Protein AF-A0A2N5YT24-F1 (afdb_monomer_lite)

Foldseek 3Di:
DDPCVVDPDFDKDKAFWDDWDDDPWKTKTKGDDPDPPPPFDPFAKFFKWKDDDPDIDTWIWGDDPHIIITIGTPVDDDDRVGMMMITTQDGDTHDDVVDPCVPVCRVVVVVCSVVRPD

Structure (mmCIF, N/CA/C/O backbone):
data_AF-A0A2N5YT24-F1
#
_entry.id   AF-A0A2N5YT24-F1
#
loop_
_atom_site.group_PDB
_atom_site.id
_atom_site.type_symbol
_atom_site.label_atom_id
_atom_site.label_alt_id
_atom_site.label_comp_id
_atom_site.label_asym_id
_atom_site.label_entity_id
_atom_site.label_seq_id
_atom_site.pdbx_PDB_ins_code
_atom_site.Cartn_x
_atom_site.Cartn_y
_atom_site.Cartn_z
_atom_site.occupancy
_atom_site.B_iso_or_equiv
_atom_site.auth_seq_id
_atom_site.auth_comp_id
_atom_site.auth_asym_id
_atom_site.auth_atom_id
_atom_site.pdbx_PDB_model_num
ATOM 1 N N . MET A 1 1 ? 3.291 -18.021 -8.798 1.00 44.97 1 MET A N 1
ATOM 2 C CA . MET A 1 1 ? 2.019 -18.780 -8.796 1.00 44.97 1 MET A CA 1
ATOM 3 C C . MET A 1 1 ? 0.906 -17.790 -8.449 1.00 44.97 1 MET A C 1
ATOM 5 O O . MET A 1 1 ? 1.087 -17.024 -7.513 1.00 44.97 1 MET A O 1
ATOM 9 N N . ARG A 1 2 ? -0.123 -17.652 -9.299 1.00 50.47 2 ARG A N 1
ATOM 10 C CA . ARG A 1 2 ? -1.020 -16.476 -9.374 1.00 50.47 2 ARG A CA 1
ATOM 11 C C . ARG A 1 2 ? -2.167 -16.553 -8.348 1.00 50.47 2 ARG A C 1
ATOM 13 O O . ARG A 1 2 ? -3.169 -17.189 -8.645 1.00 50.47 2 ARG A O 1
ATOM 20 N N . ALA A 1 3 ? -2.067 -15.880 -7.199 1.00 47.34 3 ALA A N 1
ATOM 21 C CA . ALA A 1 3 ? -3.194 -15.748 -6.257 1.00 47.34 3 ALA A CA 1
ATOM 22 C C . ALA A 1 3 ? -4.451 -15.144 -6.929 1.00 47.34 3 ALA A C 1
ATOM 24 O O . ALA A 1 3 ? -5.560 -15.629 -6.730 1.00 47.34 3 ALA A O 1
ATOM 25 N N . ASN A 1 4 ? -4.258 -14.193 -7.852 1.00 47.66 4 ASN A N 1
ATOM 26 C CA . ASN A 1 4 ? -5.335 -13.568 -8.634 1.00 47.66 4 ASN A CA 1
ATOM 27 C C . ASN A 1 4 ? -6.025 -14.508 -9.646 1.00 47.66 4 ASN A C 1
ATOM 29 O O . ASN A 1 4 ? -7.035 -14.127 -10.215 1.00 47.66 4 ASN A O 1
ATOM 33 N N . ALA A 1 5 ? -5.485 -15.704 -9.921 1.00 44.75 5 ALA A N 1
ATOM 34 C CA . ALA A 1 5 ? -6.142 -16.670 -10.813 1.00 44.75 5 ALA A CA 1
ATOM 35 C C . ALA A 1 5 ? -7.165 -17.556 -10.082 1.00 44.75 5 ALA A C 1
ATOM 37 O O . ALA A 1 5 ? -7.996 -18.182 -10.732 1.00 44.75 5 ALA A O 1
ATOM 38 N N . TYR A 1 6 ? -7.085 -17.622 -8.750 1.00 48.38 6 TYR A N 1
ATOM 39 C CA . TYR A 1 6 ? -7.960 -18.444 -7.907 1.00 48.38 6 TYR A CA 1
ATOM 40 C C . TYR A 1 6 ? -8.988 -17.615 -7.133 1.00 48.38 6 TYR A C 1
ATOM 42 O O . TYR A 1 6 ? -10.006 -18.140 -6.692 1.00 48.38 6 TYR A O 1
ATOM 50 N N . LEU A 1 7 ? -8.740 -16.316 -6.988 1.00 51.50 7 LEU A N 1
ATOM 51 C CA . LEU A 1 7 ? -9.701 -15.366 -6.459 1.00 51.50 7 LEU A CA 1
ATOM 52 C C . LEU A 1 7 ? -10.474 -14.784 -7.652 1.00 51.50 7 LEU A C 1
ATOM 54 O O . LEU A 1 7 ? -9.878 -14.162 -8.523 1.00 51.50 7 LEU A O 1
ATOM 58 N N . ASN A 1 8 ? -11.807 -14.904 -7.678 1.00 53.31 8 ASN A N 1
ATOM 59 C CA . ASN A 1 8 ? -12.673 -14.189 -8.646 1.00 53.31 8 ASN A CA 1
ATOM 60 C C . ASN A 1 8 ? -12.651 -12.651 -8.465 1.00 53.31 8 ASN A C 1
ATOM 62 O O . ASN A 1 8 ? -13.508 -11.932 -8.971 1.00 53.31 8 ASN A O 1
ATOM 66 N N . HIS A 1 9 ? -11.702 -12.154 -7.681 1.00 62.03 9 HIS A N 1
ATOM 67 C CA . HIS A 1 9 ? -11.543 -10.783 -7.248 1.00 62.03 9 HIS A CA 1
ATOM 68 C C . HIS A 1 9 ? -10.060 -10.536 -6.978 1.00 62.03 9 HIS A C 1
ATOM 70 O O . HIS A 1 9 ? -9.282 -11.452 -6.709 1.00 62.03 9 HIS A O 1
ATOM 76 N N . GLN A 1 10 ? -9.657 -9.283 -7.089 1.00 75.75 10 GLN A N 1
ATOM 77 C CA . GLN A 1 10 ? -8.291 -8.880 -6.824 1.00 75.75 10 GLN A CA 1
ATOM 78 C C . GLN A 1 10 ? -7.969 -9.043 -5.334 1.00 75.75 10 GLN A C 1
ATOM 80 O O . GLN A 1 10 ? -8.775 -8.641 -4.496 1.00 75.75 10 GLN A O 1
ATOM 85 N N . TYR A 1 11 ? -6.807 -9.616 -5.000 1.00 85.06 11 TYR A N 1
ATOM 86 C CA . TYR A 1 11 ? -6.385 -9.737 -3.603 1.00 85.06 11 TYR A CA 1
ATOM 87 C C . TYR A 1 11 ? -6.333 -8.349 -2.947 1.00 85.06 11 TYR A C 1
ATOM 89 O O . TYR A 1 11 ? -5.745 -7.417 -3.505 1.00 85.06 11 TYR A O 1
ATOM 97 N N . PHE A 1 12 ? -6.945 -8.214 -1.773 1.00 89.06 12 PHE A N 1
ATOM 98 C CA . PHE A 1 12 ? -6.983 -6.966 -1.025 1.00 89.06 12 PHE A CA 1
ATOM 99 C C . PHE A 1 12 ? -6.758 -7.205 0.466 1.00 89.06 12 PHE A C 1
ATOM 101 O O . PHE A 1 12 ? -7.024 -8.289 0.983 1.00 89.06 12 PHE A O 1
ATOM 108 N N . ILE A 1 13 ? -6.288 -6.168 1.154 1.00 88.94 13 ILE A N 1
ATOM 109 C CA . ILE A 1 13 ? -6.171 -6.126 2.612 1.00 88.94 13 ILE A CA 1
ATOM 110 C C . ILE A 1 13 ? -6.978 -4.938 3.109 1.00 88.94 13 ILE A C 1
ATOM 112 O O . ILE A 1 13 ? -6.911 -3.857 2.534 1.00 88.94 13 ILE A O 1
ATOM 116 N N . MET A 1 14 ? -7.734 -5.147 4.180 1.00 89.38 14 MET A N 1
ATOM 117 C CA . MET A 1 14 ? -8.416 -4.085 4.907 1.00 89.38 14 MET A CA 1
ATOM 118 C C . MET A 1 14 ? -7.839 -3.991 6.317 1.00 89.38 14 MET A C 1
ATOM 120 O O . MET A 1 14 ? -7.640 -5.025 6.971 1.00 89.38 14 MET A O 1
ATOM 124 N N . GLY A 1 15 ? -7.588 -2.763 6.757 1.00 88.94 15 GLY A N 1
ATOM 125 C CA . GLY A 1 15 ? -7.047 -2.458 8.075 1.00 88.94 15 GLY A CA 1
ATOM 126 C C . GLY A 1 15 ? -6.966 -0.956 8.317 1.00 88.94 15 GLY A C 1
ATOM 127 O O . GLY A 1 15 ? -7.144 -0.154 7.392 1.00 88.94 15 GLY A O 1
ATOM 128 N N . LYS A 1 16 ? -6.710 -0.586 9.570 1.00 89.38 16 LYS A N 1
ATOM 129 C CA . LYS A 1 16 ? -6.396 0.795 9.939 1.00 89.38 16 LYS A CA 1
ATOM 130 C C . LYS A 1 16 ? -5.003 1.163 9.471 1.00 89.38 16 LYS A C 1
ATOM 132 O O . LYS A 1 16 ? -4.138 0.298 9.334 1.00 89.38 16 LYS A O 1
ATOM 137 N N . LEU A 1 17 ? -4.799 2.449 9.229 1.00 89.94 17 LEU A N 1
ATOM 138 C CA . LEU A 1 17 ? -3.477 2.981 8.954 1.00 89.94 17 LEU A CA 1
ATOM 139 C C . LEU A 1 17 ? -2.908 3.598 10.223 1.00 89.94 17 LEU A C 1
ATOM 141 O O . LEU A 1 17 ? -3.566 4.406 10.871 1.00 89.94 17 LEU A O 1
ATOM 145 N N . ASP A 1 18 ? -1.678 3.237 10.537 1.00 86.44 18 ASP A N 1
ATOM 146 C CA . ASP A 1 18 ? -0.899 3.758 11.650 1.00 86.44 18 ASP A CA 1
ATOM 147 C C . ASP A 1 18 ? 0.470 4.244 11.142 1.00 86.44 18 ASP A C 1
ATOM 149 O O . ASP A 1 18 ? 0.799 4.062 9.968 1.00 86.44 18 ASP A O 1
ATOM 153 N N . ASN A 1 19 ? 1.263 4.870 12.014 1.00 70.81 19 ASN A N 1
ATOM 154 C CA . ASN A 1 19 ? 2.639 5.319 11.784 1.00 70.81 19 ASN A CA 1
ATOM 155 C C . ASN A 1 19 ? 2.847 6.112 10.484 1.00 70.81 19 ASN A C 1
ATOM 157 O O . ASN A 1 19 ? 3.076 5.569 9.405 1.00 70.81 19 ASN A O 1
ATOM 161 N N . ILE A 1 20 ? 2.851 7.438 10.618 1.00 81.94 20 ILE A N 1
ATOM 162 C CA . ILE A 1 20 ? 2.989 8.364 9.494 1.00 81.94 20 ILE A CA 1
ATOM 163 C C . ILE A 1 20 ? 4.437 8.849 9.394 1.00 81.94 20 ILE A C 1
ATOM 165 O O . ILE A 1 20 ? 4.897 9.613 10.245 1.00 81.94 20 ILE A O 1
ATOM 169 N N . ILE A 1 21 ? 5.139 8.482 8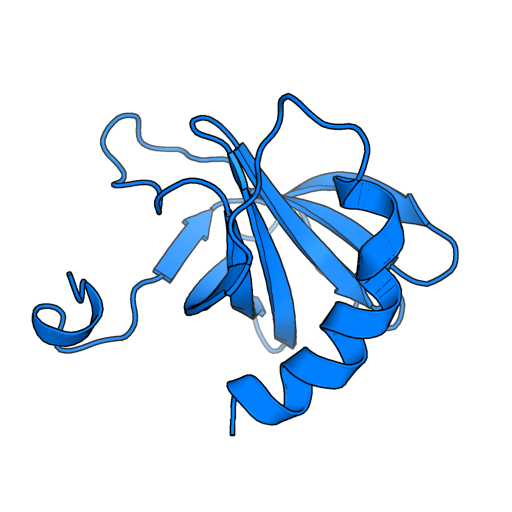.321 1.00 84.62 21 ILE A N 1
ATOM 170 C CA . ILE A 1 21 ? 6.412 9.120 7.954 1.00 84.62 21 ILE A CA 1
ATOM 171 C C . ILE A 1 21 ? 6.152 10.039 6.768 1.00 84.62 21 ILE A C 1
ATOM 173 O O . ILE A 1 21 ? 5.879 9.577 5.662 1.00 84.62 21 ILE A O 1
ATOM 177 N N . LYS A 1 22 ? 6.260 11.351 6.988 1.00 82.50 22 LYS A N 1
ATOM 178 C CA . LYS A 1 22 ? 6.196 12.336 5.904 1.00 82.50 22 LYS A CA 1
ATOM 179 C C . LYS A 1 22 ? 7.587 12.597 5.346 1.00 82.50 22 LYS A C 1
ATOM 181 O O . LYS A 1 22 ? 8.520 12.912 6.081 1.00 82.50 22 LYS A O 1
ATOM 186 N N . THR A 1 23 ? 7.700 12.474 4.036 1.00 81.62 23 THR A N 1
ATOM 187 C CA . THR A 1 23 ? 8.843 12.907 3.231 1.00 81.62 23 THR A CA 1
ATOM 188 C C . THR A 1 23 ? 8.419 14.097 2.371 1.00 81.62 23 THR A C 1
ATOM 190 O O . THR A 1 23 ? 7.242 14.458 2.355 1.00 81.62 23 THR A O 1
ATOM 193 N N . ASP A 1 24 ? 9.350 14.690 1.623 1.00 79.06 24 ASP A N 1
ATOM 194 C CA . ASP A 1 24 ? 9.068 15.878 0.805 1.00 79.06 24 ASP A CA 1
ATOM 195 C C . ASP A 1 24 ? 7.917 15.667 -0.198 1.00 79.06 24 ASP A C 1
ATOM 197 O O . ASP A 1 24 ? 7.125 16.578 -0.430 1.00 79.06 24 ASP A O 1
ATOM 201 N N . ASN A 1 25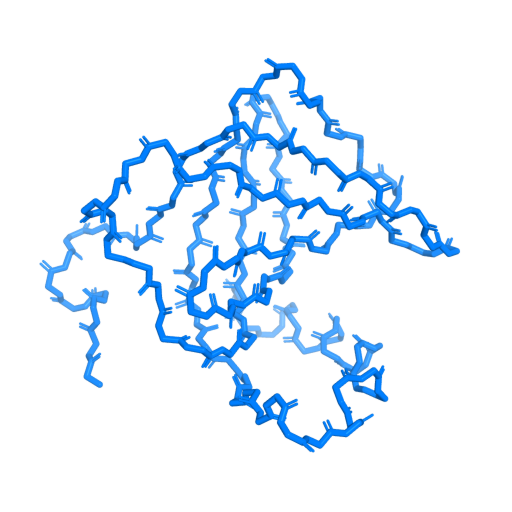 ? 7.773 14.453 -0.746 1.00 82.62 25 ASN A N 1
ATOM 202 C CA . ASN A 1 25 ? 6.799 14.157 -1.808 1.00 82.62 25 ASN A CA 1
ATOM 203 C C . ASN A 1 25 ? 5.756 13.096 -1.430 1.00 82.62 25 ASN A C 1
ATOM 205 O O . ASN A 1 25 ? 4.796 12.887 -2.173 1.00 82.62 25 ASN A O 1
ATOM 209 N N . GLU A 1 26 ? 5.959 12.384 -0.322 1.00 86.44 26 GLU A N 1
ATOM 210 C CA . GLU A 1 26 ? 5.151 11.219 0.032 1.00 86.44 26 GLU A CA 1
ATOM 211 C C . GLU A 1 26 ? 4.894 11.118 1.521 1.00 86.44 26 GLU A C 1
ATOM 213 O O . GLU A 1 26 ? 5.775 11.387 2.344 1.00 86.44 26 GLU A O 1
ATOM 218 N N . THR A 1 27 ? 3.710 10.621 1.839 1.00 89.25 27 THR A N 1
ATOM 219 C CA . THR A 1 27 ? 3.356 10.152 3.162 1.00 89.25 27 THR A CA 1
ATOM 220 C C . THR A 1 27 ? 3.347 8.629 3.141 1.00 89.25 27 THR A C 1
ATOM 222 O O . THR A 1 27 ? 2.680 7.998 2.317 1.00 89.25 27 THR A O 1
ATOM 225 N N . VAL A 1 28 ? 4.130 8.040 4.040 1.00 91.00 28 VAL A N 1
ATOM 226 C CA . VAL A 1 28 ? 4.198 6.596 4.249 1.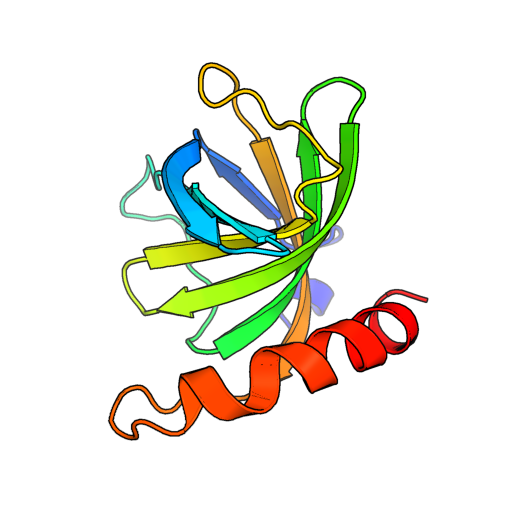00 91.00 28 VAL A CA 1
ATOM 227 C C . VAL A 1 28 ? 3.293 6.237 5.413 1.00 91.00 28 VAL A C 1
ATOM 229 O O . VAL A 1 28 ? 3.412 6.837 6.482 1.00 91.00 28 VAL A O 1
ATOM 232 N N . TYR A 1 29 ? 2.427 5.256 5.194 1.00 92.12 29 TYR A N 1
ATOM 233 C CA . TYR A 1 29 ? 1.524 4.700 6.193 1.00 92.12 29 TYR A CA 1
ATOM 234 C C . TYR A 1 29 ? 1.819 3.218 6.392 1.00 92.12 29 TYR A C 1
ATOM 236 O O . TYR A 1 29 ? 2.078 2.502 5.425 1.00 92.12 29 TYR A O 1
ATOM 244 N N . GLN A 1 30 ? 1.723 2.731 7.620 1.00 91.62 30 GLN A N 1
ATOM 245 C CA . GLN A 1 30 ? 1.729 1.305 7.923 1.00 91.62 30 GLN A CA 1
ATOM 246 C C . GLN A 1 30 ? 0.288 0.815 8.072 1.00 91.62 30 GLN A C 1
ATOM 248 O O . GLN A 1 30 ? -0.508 1.460 8.741 1.00 91.62 30 GLN A O 1
ATOM 253 N N . ILE A 1 31 ? -0.073 -0.320 7.473 1.00 89.62 31 ILE A N 1
ATOM 254 C CA . ILE A 1 31 ? -1.392 -0.929 7.715 1.00 89.62 31 ILE A CA 1
ATOM 255 C C . ILE A 1 31 ? -1.323 -1.897 8.900 1.00 89.62 31 ILE A C 1
ATOM 257 O O . ILE A 1 31 ? -0.463 -2.779 8.955 1.00 89.62 31 ILE A O 1
ATOM 261 N N . GLU A 1 32 ? -2.241 -1.735 9.846 1.00 86.94 32 GLU A N 1
ATOM 262 C CA . GLU A 1 32 ? -2.396 -2.625 10.989 1.00 86.94 32 GLU A CA 1
ATOM 263 C C . GLU A 1 32 ? -3.081 -3.925 10.542 1.00 86.94 32 GLU A C 1
ATOM 265 O O . GLU A 1 32 ? -4.195 -3.936 10.007 1.00 86.94 32 GLU A O 1
ATOM 270 N N . LEU A 1 33 ? -2.395 -5.051 10.741 1.00 80.56 33 LEU A N 1
ATOM 271 C CA . LEU A 1 33 ? -2.900 -6.374 10.393 1.00 80.56 33 LEU A CA 1
ATOM 272 C C . LEU A 1 33 ? -3.612 -6.985 11.608 1.00 80.56 33 LEU A C 1
ATOM 274 O O . LEU A 1 33 ? -2.988 -7.617 12.452 1.00 80.56 33 LEU A O 1
ATOM 278 N N . GLU A 1 34 ? -4.933 -6.811 11.683 1.00 66.12 34 GLU A N 1
ATOM 279 C CA . GLU A 1 34 ? -5.746 -7.261 12.832 1.00 66.12 34 GLU A CA 1
ATOM 280 C C . GLU A 1 34 ? -5.815 -8.796 13.018 1.00 66.12 34 GLU A C 1
ATOM 282 O O . GLU A 1 34 ? -6.142 -9.276 14.101 1.00 66.12 34 GLU A O 1
ATOM 287 N N . GLU A 1 35 ? -5.495 -9.596 11.993 1.00 61.28 35 GLU A N 1
ATOM 288 C CA . GLU A 1 35 ? -5.610 -11.061 12.044 1.00 61.28 35 GLU A CA 1
ATOM 289 C C . GLU A 1 35 ? -4.259 -11.744 11.811 1.00 61.28 35 GLU A C 1
ATOM 291 O O . GLU A 1 35 ? -3.647 -11.597 10.752 1.00 61.28 35 GLU A O 1
ATOM 296 N N . LYS A 1 36 ? -3.843 -12.582 12.770 1.00 56.41 36 LYS A N 1
ATOM 297 C CA . LYS A 1 36 ? -2.624 -13.413 12.689 1.00 56.41 36 LYS A CA 1
ATOM 298 C 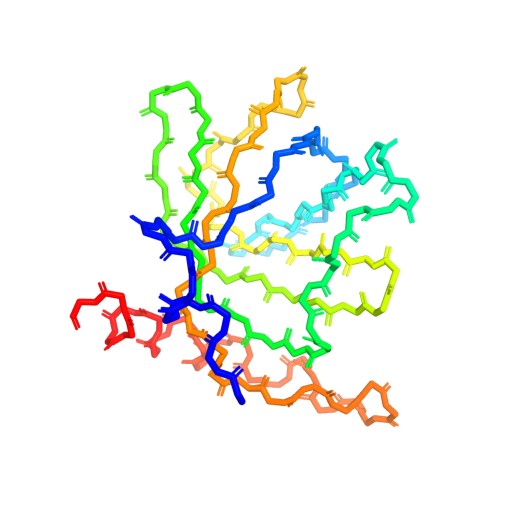C . LYS A 1 36 ? -2.638 -14.431 11.539 1.00 56.41 36 LYS A C 1
ATOM 300 O O . LYS A 1 36 ? -1.593 -14.985 11.217 1.00 56.41 36 LYS A O 1
ATOM 305 N N . GLU A 1 37 ? -3.804 -14.685 10.945 1.00 52.22 37 GLU A N 1
ATOM 306 C CA . GLU A 1 37 ? -4.009 -15.669 9.875 1.00 52.22 37 GLU A CA 1
ATOM 307 C C . GLU A 1 37 ? -4.238 -15.032 8.492 1.00 52.22 37 GLU A C 1
ATOM 309 O O . GLU A 1 37 ? -4.443 -15.750 7.511 1.00 52.22 37 GLU A O 1
ATOM 314 N N . LYS A 1 38 ? -4.171 -13.694 8.367 1.00 66.62 38 LYS A N 1
ATOM 315 C CA . LYS A 1 38 ? -4.231 -13.044 7.050 1.00 66.62 38 LYS A CA 1
ATOM 316 C C . LYS A 1 38 ? -3.016 -13.471 6.228 1.00 66.62 38 LYS A C 1
ATOM 318 O O . LYS A 1 38 ? -1.871 -13.299 6.636 1.00 66.62 38 LYS A O 1
ATOM 323 N N . LEU A 1 39 ? -3.274 -14.024 5.043 1.00 72.75 39 LEU A N 1
ATOM 324 C CA . LEU A 1 39 ? -2.243 -14.396 4.075 1.00 72.75 39 LEU A CA 1
ATOM 325 C C . LEU A 1 39 ? -1.536 -13.138 3.567 1.00 72.75 39 LEU A C 1
ATOM 327 O O . LEU A 1 39 ? -1.974 -12.570 2.574 1.00 72.75 39 LEU A O 1
ATOM 331 N N . ILE A 1 40 ? -0.470 -12.692 4.229 1.00 81.19 40 ILE A N 1
ATOM 332 C CA . ILE A 1 40 ? 0.343 -11.552 3.784 1.00 81.19 40 ILE A CA 1
ATOM 333 C C . ILE A 1 40 ? 0.997 -11.902 2.432 1.00 81.19 40 ILE A C 1
ATOM 335 O O . ILE A 1 40 ? 1.510 -13.017 2.272 1.00 81.19 40 ILE A O 1
ATOM 339 N N . PRO A 1 41 ? 0.992 -10.997 1.431 1.00 84.19 41 PRO A N 1
ATOM 340 C CA . PRO A 1 41 ? 1.695 -11.230 0.177 1.00 84.19 41 PRO A CA 1
ATOM 341 C C . PRO A 1 41 ? 3.187 -11.515 0.410 1.00 84.19 41 PRO A C 1
ATOM 343 O O . PRO A 1 41 ? 3.775 -11.009 1.359 1.00 84.19 41 PRO A O 1
ATOM 346 N N . PRO A 1 42 ? 3.857 -12.272 -0.472 1.00 85.75 42 PRO A N 1
ATOM 347 C CA . PRO A 1 42 ? 5.297 -12.471 -0.355 1.00 85.75 42 PRO A CA 1
ATOM 348 C C . PRO A 1 42 ? 6.072 -11.148 -0.372 1.00 85.75 42 PRO A C 1
ATOM 350 O O . PRO A 1 42 ? 5.698 -10.231 -1.102 1.00 85.75 42 PRO A O 1
ATOM 353 N N . ASN A 1 43 ? 7.219 -11.097 0.297 1.00 87.81 43 ASN A N 1
ATOM 354 C CA . ASN A 1 43 ? 8.107 -9.932 0.318 1.00 87.81 43 ASN A CA 1
ATOM 355 C C . ASN A 1 43 ? 8.314 -9.267 -1.051 1.00 87.81 43 ASN A C 1
ATOM 357 O O . ASN A 1 43 ? 8.609 -9.952 -2.038 1.00 87.81 43 ASN A O 1
ATOM 361 N N . GLY A 1 44 ? 8.175 -7.946 -1.137 1.00 88.50 44 GLY A N 1
ATOM 362 C CA . GLY A 1 44 ? 8.387 -7.205 -2.381 1.00 88.50 44 GLY A CA 1
ATOM 363 C C . GLY A 1 44 ? 7.619 -5.894 -2.483 1.00 88.50 44 GLY A C 1
ATOM 364 O O . GLY A 1 44 ? 6.876 -5.525 -1.578 1.00 88.50 44 GLY A O 1
ATOM 365 N N . ARG A 1 45 ? 7.783 -5.216 -3.624 1.00 88.69 45 ARG A N 1
ATOM 366 C CA . ARG A 1 45 ? 7.048 -3.991 -3.958 1.00 88.69 45 ARG A CA 1
ATOM 367 C C . ARG A 1 45 ? 5.935 -4.305 -4.953 1.00 88.69 45 ARG A C 1
ATOM 369 O O . ARG A 1 45 ? 6.153 -4.983 -5.969 1.00 88.69 45 ARG A O 1
ATOM 376 N N . TYR A 1 46 ? 4.741 -3.837 -4.629 1.00 89.56 46 TYR A N 1
ATOM 377 C CA . TYR A 1 46 ? 3.506 -4.134 -5.335 1.00 89.56 46 TYR A CA 1
ATOM 378 C C . TYR A 1 46 ? 2.857 -2.859 -5.828 1.00 89.56 46 TYR A C 1
ATOM 380 O O . TYR A 1 46 ? 2.819 -1.861 -5.118 1.00 89.56 46 TYR A O 1
ATOM 388 N N . ALA A 1 47 ? 2.313 -2.921 -7.038 1.00 90.12 47 ALA A N 1
ATOM 389 C CA . ALA A 1 47 ? 1.426 -1.900 -7.551 1.00 90.12 47 ALA A CA 1
ATOM 390 C C . ALA A 1 47 ? 0.078 -2.080 -6.857 1.00 90.12 47 ALA A C 1
ATOM 392 O O . ALA A 1 47 ? -0.491 -3.181 -6.882 1.00 90.12 47 ALA A O 1
ATOM 393 N N . THR A 1 48 ? -0.398 -1.028 -6.205 1.00 91.50 48 THR A N 1
ATOM 394 C CA . THR A 1 48 ? -1.576 -1.076 -5.349 1.00 91.50 48 THR A CA 1
ATOM 395 C C . THR A 1 48 ? -2.537 0.067 -5.635 1.00 91.50 48 THR A C 1
ATOM 397 O O . THR A 1 48 ? -2.194 1.087 -6.225 1.00 91.50 48 THR A O 1
ATOM 400 N N . LYS A 1 49 ? -3.781 -0.111 -5.203 1.00 92.44 49 LYS A N 1
ATOM 401 C CA . LYS A 1 49 ? -4.765 0.966 -5.134 1.00 92.44 49 LYS A CA 1
ATOM 402 C C . LYS A 1 49 ? -5.309 1.008 -3.726 1.00 92.44 49 LYS A C 1
ATOM 404 O O . LYS A 1 49 ? -5.828 -0.002 -3.250 1.00 92.44 49 LYS A O 1
ATOM 409 N N . ILE A 1 50 ? -5.204 2.162 -3.092 1.00 92.31 50 ILE A N 1
ATOM 410 C CA . ILE A 1 50 ? -5.855 2.421 -1.818 1.00 92.31 50 ILE A CA 1
ATOM 411 C C . ILE A 1 50 ? -7.240 3.014 -2.069 1.00 92.31 50 ILE A C 1
ATOM 413 O O . ILE A 1 50 ? -7.425 3.849 -2.958 1.00 92.31 50 ILE A O 1
ATOM 417 N N . MET A 1 51 ? -8.215 2.545 -1.300 1.00 93.25 51 MET A N 1
ATOM 418 C CA . MET A 1 51 ? -9.566 3.082 -1.244 1.00 93.25 51 MET A CA 1
ATOM 419 C C . MET A 1 51 ? -9.940 3.339 0.213 1.00 93.25 51 MET A C 1
ATOM 421 O O . MET A 1 51 ? -9.859 2.430 1.039 1.00 93.25 51 MET A O 1
ATOM 425 N N . GLN A 1 52 ? -10.364 4.560 0.514 1.00 92.81 52 GLN A N 1
ATOM 426 C CA . GLN A 1 52 ? -10.907 4.942 1.812 1.00 92.81 52 GLN A CA 1
ATOM 427 C C . GLN A 1 52 ? -12.015 5.965 1.586 1.00 92.81 52 GLN A C 1
ATOM 429 O O . GLN A 1 52 ? -11.777 7.005 0.977 1.00 92.81 52 GLN A O 1
ATOM 434 N N . ASP A 1 53 ? -13.225 5.660 2.049 1.00 89.12 53 ASP A N 1
ATOM 435 C CA . ASP A 1 53 ? -14.409 6.492 1.830 1.00 89.12 53 ASP A CA 1
ATOM 436 C C . ASP A 1 53 ? -14.579 6.873 0.342 1.00 89.12 53 ASP A C 1
ATOM 438 O O . ASP A 1 53 ? -14.779 6.001 -0.506 1.00 89.12 53 ASP A O 1
ATOM 442 N N . ASN A 1 54 ? -14.466 8.164 0.009 1.00 87.38 54 ASN A N 1
ATOM 443 C CA . ASN A 1 54 ? -14.555 8.686 -1.362 1.00 87.38 54 ASN A CA 1
ATOM 444 C C . ASN A 1 54 ? -13.185 8.865 -2.044 1.00 87.38 54 ASN A C 1
ATOM 446 O O . ASN A 1 54 ? -13.107 9.384 -3.158 1.00 87.38 54 ASN A O 1
ATOM 450 N N . ILE A 1 55 ? -12.101 8.463 -1.383 1.00 89.69 55 ILE A N 1
ATOM 451 C CA . ILE A 1 55 ? -10.729 8.612 -1.858 1.00 89.69 55 ILE A CA 1
ATOM 452 C C . ILE A 1 55 ? -10.299 7.314 -2.521 1.00 89.69 55 ILE A C 1
ATOM 454 O O . ILE A 1 55 ? -10.407 6.225 -1.959 1.00 89.69 55 ILE A O 1
ATOM 458 N N . THR A 1 56 ? -9.799 7.428 -3.746 1.00 90.69 56 THR A N 1
ATOM 459 C CA . THR A 1 56 ? -9.170 6.327 -4.471 1.00 90.69 56 THR A CA 1
ATOM 460 C C . THR A 1 56 ? -7.861 6.824 -5.050 1.00 90.69 56 THR A C 1
ATOM 462 O O . THR A 1 56 ? -7.843 7.821 -5.771 1.00 90.69 56 THR A O 1
ATOM 465 N N . ASN A 1 57 ? -6.767 6.130 -4.755 1.00 90.62 57 ASN A N 1
ATOM 466 C CA . ASN A 1 57 ? -5.451 6.514 -5.242 1.00 90.62 57 ASN A CA 1
ATOM 467 C C . ASN A 1 57 ? -4.623 5.295 -5.660 1.00 90.62 57 ASN A C 1
ATOM 469 O O . ASN A 1 57 ? -4.684 4.237 -5.033 1.00 90.62 57 ASN A O 1
ATOM 473 N N . ILE A 1 58 ? -3.871 5.456 -6.748 1.00 90.00 58 ILE A N 1
ATOM 474 C CA . ILE A 1 58 ? -2.881 4.487 -7.208 1.00 90.00 58 ILE A CA 1
ATOM 475 C C . ILE A 1 58 ? -1.573 4.760 -6.470 1.00 90.00 58 ILE A C 1
ATOM 477 O O . ILE A 1 58 ? -1.016 5.849 -6.570 1.00 90.00 58 ILE A O 1
ATOM 481 N N . CYS A 1 59 ? -1.076 3.747 -5.776 1.00 90.44 59 CYS A N 1
ATOM 482 C CA . CYS A 1 59 ? 0.106 3.823 -4.933 1.00 90.44 59 CYS A CA 1
ATOM 483 C C . CYS A 1 59 ? 0.947 2.551 -5.076 1.00 90.44 59 CYS A C 1
ATOM 485 O O . CYS A 1 59 ? 0.586 1.625 -5.807 1.00 90.44 59 CYS A O 1
ATOM 487 N N . PHE A 1 60 ? 2.071 2.475 -4.370 1.00 90.00 60 PHE A N 1
ATOM 488 C CA . PHE A 1 60 ? 2.766 1.207 -4.180 1.00 90.00 60 PHE A CA 1
ATOM 489 C C . PHE A 1 60 ? 2.787 0.821 -2.709 1.00 90.00 60 PHE A C 1
ATOM 491 O O . PHE A 1 60 ? 2.811 1.675 -1.820 1.00 90.00 60 PHE A O 1
ATOM 498 N N . ALA A 1 61 ? 2.814 -0.487 -2.479 1.00 91.06 61 ALA A N 1
ATOM 499 C CA . ALA A 1 61 ? 3.015 -1.064 -1.167 1.00 91.06 61 ALA A CA 1
ATOM 500 C C . ALA A 1 61 ? 4.315 -1.863 -1.137 1.00 91.06 61 ALA A C 1
ATOM 502 O O . ALA A 1 61 ? 4.609 -2.642 -2.051 1.00 91.06 61 ALA A O 1
ATOM 503 N N . GLU A 1 62 ? 5.077 -1.690 -0.070 1.00 91.25 62 GLU A N 1
ATOM 504 C CA . GLU A 1 62 ? 6.168 -2.578 0.291 1.00 91.25 62 GLU A CA 1
ATOM 505 C C . GLU A 1 62 ? 5.673 -3.571 1.318 1.00 91.25 62 GLU A C 1
ATOM 507 O O . GLU A 1 62 ? 5.113 -3.194 2.342 1.00 91.25 62 GLU A O 1
ATOM 512 N N . VAL A 1 63 ? 5.886 -4.845 1.026 1.00 89.25 63 VAL A N 1
ATOM 513 C CA . VAL A 1 63 ? 5.531 -5.937 1.917 1.00 89.25 63 VAL A CA 1
ATOM 514 C C . VAL A 1 63 ? 6.815 -6.562 2.429 1.00 89.25 63 VAL A C 1
ATOM 516 O O . VAL A 1 63 ? 7.651 -7.005 1.634 1.00 89.25 63 VAL A O 1
ATOM 519 N N . ASN A 1 64 ? 6.947 -6.592 3.747 1.00 85.12 64 ASN A N 1
ATOM 520 C CA . ASN A 1 64 ? 7.885 -7.411 4.497 1.00 85.12 64 ASN A CA 1
ATOM 521 C C . ASN A 1 64 ? 7.069 -8.423 5.317 1.00 85.12 64 ASN A C 1
ATOM 523 O O . ASN A 1 64 ? 5.907 -8.172 5.612 1.00 85.12 64 ASN A O 1
ATOM 527 N N . ASN A 1 65 ? 7.653 -9.555 5.704 1.00 76.06 65 ASN A N 1
ATOM 528 C CA . ASN A 1 65 ? 6.968 -10.717 6.287 1.00 76.06 65 ASN A CA 1
ATOM 529 C C . ASN A 1 65 ? 6.002 -10.393 7.447 1.00 76.06 65 ASN A C 1
ATOM 531 O O . ASN A 1 65 ? 5.123 -11.197 7.742 1.00 76.06 65 ASN A O 1
ATOM 535 N N . SER A 1 66 ? 6.177 -9.252 8.113 1.00 78.81 66 SER A N 1
ATOM 536 C CA . SER A 1 66 ? 5.359 -8.772 9.227 1.00 78.81 66 SER A CA 1
ATOM 537 C C . SER A 1 66 ? 4.680 -7.419 8.993 1.00 78.81 66 SER A C 1
ATOM 539 O O . SER A 1 66 ? 3.875 -7.007 9.822 1.00 78.81 66 SER A O 1
ATOM 541 N N . GLU A 1 67 ? 5.011 -6.698 7.921 1.00 86.31 67 GLU A N 1
ATOM 542 C CA . GLU A 1 67 ? 4.657 -5.285 7.763 1.00 86.31 67 GLU A CA 1
ATOM 543 C C . GLU A 1 67 ? 4.310 -4.944 6.321 1.00 86.31 67 GLU A C 1
ATOM 545 O O . GLU A 1 67 ? 4.900 -5.455 5.368 1.00 86.31 67 GLU A O 1
ATOM 550 N N . ILE A 1 68 ? 3.362 -4.026 6.166 1.00 90.00 68 ILE A N 1
ATOM 551 C CA . ILE A 1 68 ? 2.993 -3.481 4.869 1.00 90.00 68 ILE A CA 1
ATOM 552 C C . ILE A 1 68 ? 3.023 -1.962 4.983 1.00 90.00 68 ILE A C 1
ATOM 554 O O . ILE A 1 68 ? 2.274 -1.373 5.764 1.00 90.00 68 ILE A O 1
ATOM 558 N N . LEU A 1 69 ? 3.903 -1.350 4.196 1.00 91.19 69 LEU A N 1
ATOM 559 C CA . LEU A 1 69 ? 4.089 0.093 4.116 1.00 91.19 69 LEU A CA 1
ATOM 560 C C . LEU A 1 69 ? 3.507 0.599 2.801 1.00 91.19 69 LEU A C 1
ATOM 562 O O . LEU A 1 69 ? 3.835 0.083 1.734 1.00 91.19 69 LEU A O 1
ATOM 566 N N . ILE A 1 70 ? 2.645 1.603 2.874 1.00 91.56 70 ILE A N 1
ATOM 567 C CA . ILE A 1 70 ? 1.934 2.193 1.744 1.00 91.56 70 ILE A CA 1
ATOM 568 C C . ILE A 1 70 ? 2.499 3.585 1.504 1.00 91.56 70 ILE A C 1
ATOM 570 O O . ILE A 1 70 ? 2.537 4.405 2.418 1.00 91.56 70 ILE A O 1
ATOM 574 N N . PHE A 1 71 ? 2.905 3.852 0.269 1.00 90.75 71 PHE A N 1
ATOM 575 C CA . PHE A 1 71 ? 3.531 5.108 -0.128 1.00 90.75 71 PHE A CA 1
ATOM 576 C C . PHE A 1 71 ? 2.546 5.910 -0.964 1.00 90.75 71 PHE A C 1
ATOM 578 O O . PHE A 1 71 ? 2.177 5.495 -2.064 1.00 90.75 71 PHE A O 1
ATOM 585 N N . ILE A 1 72 ? 2.094 7.037 -0.425 1.00 88.69 72 ILE A N 1
ATOM 586 C CA . ILE A 1 72 ? 1.034 7.858 -1.011 1.00 88.69 72 ILE A CA 1
ATOM 587 C C . ILE A 1 72 ? 1.584 9.258 -1.265 1.00 88.69 72 ILE A C 1
ATOM 589 O O . ILE A 1 72 ? 2.357 9.779 -0.467 1.00 88.69 72 ILE A O 1
ATOM 593 N N . ASP A 1 73 ? 1.198 9.873 -2.381 1.00 86.19 73 ASP A N 1
ATOM 594 C CA . ASP A 1 73 ? 1.540 11.267 -2.666 1.00 86.19 73 ASP A CA 1
ATOM 595 C C . ASP A 1 73 ? 0.979 12.204 -1.583 1.00 86.19 73 ASP A C 1
ATOM 597 O O . ASP A 1 73 ? -0.179 12.070 -1.190 1.00 86.19 73 ASP A O 1
ATOM 601 N N . ASN A 1 74 ? 1.776 13.179 -1.138 1.00 84.00 74 ASN A N 1
ATOM 602 C CA . ASN A 1 74 ? 1.364 14.181 -0.148 1.00 84.00 74 ASN A CA 1
ATOM 603 C C . ASN A 1 74 ? 0.118 14.993 -0.550 1.00 84.00 74 ASN A C 1
ATOM 605 O O . ASN A 1 74 ? -0.516 15.587 0.319 1.00 84.00 74 ASN A O 1
ATOM 609 N N . MET A 1 75 ? -0.240 15.039 -1.837 1.00 84.44 75 MET A N 1
ATOM 610 C CA . MET A 1 75 ? -1.474 15.673 -2.317 1.00 84.44 75 MET A CA 1
ATOM 611 C C . MET A 1 75 ? -2.749 14.905 -1.938 1.00 84.44 75 MET A C 1
ATOM 613 O O . MET A 1 75 ? -3.847 15.435 -2.105 1.00 84.44 75 MET A O 1
ATOM 617 N N . ILE A 1 76 ? -2.625 13.662 -1.471 1.00 85.94 76 ILE A N 1
ATOM 618 C CA . ILE A 1 76 ? -3.746 12.818 -1.067 1.00 85.94 76 ILE A CA 1
ATOM 619 C C . ILE A 1 76 ? -3.727 12.673 0.448 1.00 85.94 76 ILE A C 1
ATOM 621 O O . ILE A 1 76 ? -2.827 12.061 1.021 1.00 85.94 76 ILE A O 1
ATOM 625 N N . GLU A 1 77 ? -4.753 13.208 1.096 1.00 85.00 77 GLU A N 1
ATOM 626 C CA . GLU A 1 77 ? -4.929 13.064 2.536 1.00 85.00 77 GLU A CA 1
ATOM 627 C C . GLU A 1 77 ? -5.734 11.802 2.839 1.00 85.00 77 GLU A C 1
ATOM 629 O O . GLU A 1 77 ? -6.847 11.638 2.350 1.00 85.00 77 GLU A O 1
ATOM 634 N N . ILE A 1 78 ? -5.164 10.907 3.642 1.00 88.31 78 ILE A N 1
ATOM 635 C CA . ILE A 1 78 ? -5.825 9.692 4.126 1.00 88.31 78 ILE A CA 1
ATOM 636 C C . ILE A 1 78 ? -6.056 9.832 5.632 1.00 88.31 78 ILE A C 1
ATOM 638 O O . ILE A 1 78 ? -5.149 10.244 6.364 1.00 88.31 78 ILE A O 1
ATOM 642 N N . ASP A 1 79 ? -7.257 9.487 6.090 1.00 88.69 79 ASP A N 1
ATOM 643 C CA . ASP A 1 79 ? -7.656 9.528 7.494 1.00 88.69 79 ASP A CA 1
ATOM 644 C C . ASP A 1 79 ? -7.216 8.246 8.213 1.00 88.69 79 ASP A C 1
ATOM 646 O O . ASP A 1 79 ? -7.700 7.151 7.932 1.00 88.69 79 ASP A O 1
ATOM 650 N N . THR A 1 80 ? -6.303 8.362 9.175 1.00 87.94 80 THR A N 1
ATOM 651 C CA . THR A 1 80 ? -5.825 7.210 9.955 1.00 87.94 80 THR A CA 1
ATOM 652 C C . THR A 1 80 ? -6.855 6.670 10.950 1.00 87.94 80 THR A C 1
ATOM 654 O O . THR A 1 80 ? -6.680 5.570 11.472 1.00 87.94 80 THR A O 1
ATOM 657 N N . GLN A 1 81 ? -7.947 7.396 11.212 1.00 87.12 81 GLN A N 1
ATOM 658 C CA . GLN A 1 81 ? -9.027 6.929 12.088 1.00 87.12 81 GLN A CA 1
ATOM 659 C C . GLN A 1 81 ? -9.952 5.918 11.398 1.00 87.12 81 GLN A C 1
ATOM 661 O O . GLN A 1 81 ? -10.595 5.111 12.079 1.00 87.12 81 GLN A O 1
ATOM 666 N N . ASN A 1 82 ? -9.994 5.929 10.063 1.00 87.44 82 ASN A N 1
ATOM 667 C CA . ASN A 1 82 ? -10.854 5.063 9.265 1.00 87.44 82 ASN A CA 1
ATOM 668 C C . ASN A 1 82 ? -10.082 3.872 8.688 1.00 87.44 82 ASN A C 1
ATOM 670 O O . ASN A 1 82 ? -8.883 3.930 8.414 1.00 87.44 82 ASN A O 1
ATOM 674 N N . ASN A 1 83 ? -10.798 2.777 8.437 1.00 89.69 83 ASN A N 1
ATOM 675 C CA . ASN A 1 83 ? -10.227 1.639 7.725 1.00 89.69 83 ASN A CA 1
ATOM 676 C C . ASN A 1 83 ? -9.965 2.006 6.262 1.00 89.69 83 ASN A C 1
ATOM 678 O O . ASN A 1 83 ? -10.793 2.645 5.612 1.00 89.69 83 ASN A O 1
ATOM 682 N N . ALA A 1 84 ? -8.841 1.542 5.729 1.00 91.62 84 ALA A N 1
ATOM 683 C CA . ALA A 1 84 ? -8.531 1.614 4.311 1.00 91.62 84 ALA A CA 1
ATOM 684 C C . ALA A 1 84 ? -8.550 0.211 3.695 1.00 91.62 84 ALA A C 1
ATOM 686 O O . ALA A 1 84 ? -8.227 -0.785 4.348 1.00 91.62 84 ALA A O 1
ATOM 687 N N . ILE A 1 85 ? -8.916 0.137 2.417 1.00 92.00 85 ILE A N 1
ATOM 688 C CA . ILE A 1 85 ? -8.837 -1.078 1.607 1.00 92.00 85 ILE A CA 1
ATOM 689 C C . ILE A 1 85 ? -7.697 -0.911 0.607 1.00 92.00 85 ILE A C 1
ATOM 691 O O . ILE A 1 85 ? -7.708 -0.002 -0.222 1.00 92.00 85 ILE A O 1
ATOM 695 N N . LEU A 1 86 ? -6.726 -1.814 0.658 1.00 92.50 86 LEU A N 1
ATOM 696 C CA . LEU A 1 86 ? -5.570 -1.850 -0.223 1.00 92.50 86 LEU A CA 1
ATOM 697 C C . LEU A 1 86 ? -5.686 -3.023 -1.197 1.00 92.50 86 LEU A C 1
ATOM 699 O O . LEU A 1 86 ? -5.550 -4.180 -0.806 1.00 92.50 86 LEU A O 1
ATOM 703 N N . TYR A 1 87 ? -5.906 -2.728 -2.474 1.00 91.00 87 TYR A N 1
ATOM 704 C CA . TYR A 1 87 ? -5.962 -3.717 -3.551 1.00 91.00 87 TYR A CA 1
ATOM 705 C C . TYR A 1 87 ? -4.574 -3.941 -4.153 1.00 91.00 87 TYR A C 1
ATOM 707 O O . TYR A 1 87 ? -3.921 -2.982 -4.562 1.00 91.00 87 TYR A O 1
ATOM 715 N N . PHE A 1 88 ? -4.144 -5.1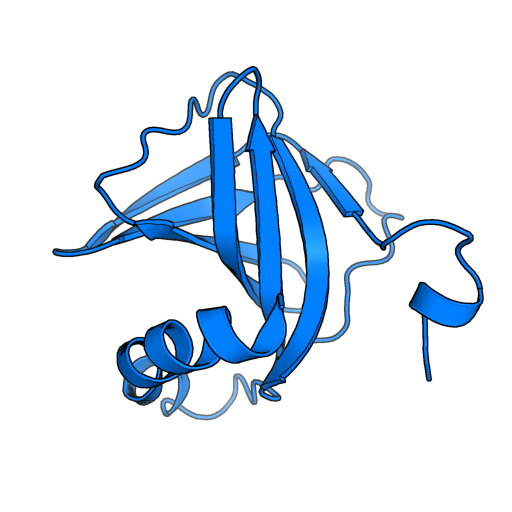98 -4.278 1.00 89.56 88 PHE A N 1
ATOM 716 C CA . PHE A 1 88 ? -2.848 -5.583 -4.845 1.00 89.56 88 PHE A CA 1
ATOM 717 C C . PHE A 1 88 ? -2.989 -6.026 -6.298 1.00 89.56 88 PHE A C 1
ATOM 719 O O . PHE A 1 88 ? -3.680 -6.998 -6.599 1.00 89.56 88 PHE A O 1
ATOM 726 N N . TYR A 1 89 ? -2.354 -5.314 -7.230 1.00 86.56 89 TYR A N 1
ATOM 727 C CA . TYR A 1 89 ? -2.425 -5.616 -8.667 1.00 86.56 89 TYR A CA 1
ATOM 728 C C . TYR A 1 89 ? -1.322 -6.583 -9.071 1.00 86.56 89 TYR A C 1
ATOM 730 O O . TYR A 1 89 ? -1.575 -7.731 -9.446 1.00 86.56 89 TYR A O 1
ATOM 738 N N . LYS A 1 90 ? -0.077 -6.109 -8.995 1.00 84.88 90 LYS A N 1
ATOM 739 C CA . LYS A 1 90 ? 1.082 -6.796 -9.556 1.00 84.88 90 LYS A CA 1
ATOM 740 C C . LYS A 1 90 ? 2.315 -6.531 -8.709 1.00 84.88 90 LYS A C 1
ATOM 742 O O . LYS A 1 90 ? 2.628 -5.389 -8.395 1.00 84.88 90 LYS A O 1
ATOM 747 N N . LYS A 1 91 ? 3.047 -7.595 -8.389 1.00 86.56 91 LYS A N 1
ATOM 748 C CA . LYS A 1 91 ? 4.404 -7.488 -7.852 1.00 86.56 91 LYS A CA 1
ATOM 749 C C . LYS A 1 91 ? 5.334 -7.036 -8.969 1.00 86.56 91 LYS A C 1
ATOM 751 O O . LYS A 1 91 ? 5.403 -7.714 -9.996 1.00 86.56 91 LYS A O 1
ATOM 756 N N . PHE A 1 92 ? 6.042 -5.932 -8.774 1.00 82.06 92 PHE A N 1
ATOM 757 C CA . PHE A 1 92 ? 6.958 -5.401 -9.786 1.00 82.06 92 PHE A CA 1
ATOM 758 C C . PHE A 1 92 ? 8.412 -5.334 -9.310 1.00 82.06 92 PHE A C 1
ATOM 760 O O . PHE A 1 92 ? 9.307 -5.279 -10.149 1.00 82.06 92 PHE A O 1
ATOM 767 N N . ARG A 1 93 ? 8.677 -5.460 -8.000 1.00 82.00 93 ARG A N 1
ATOM 768 C CA . ARG A 1 93 ? 10.032 -5.725 -7.491 1.00 82.00 93 ARG A CA 1
ATOM 769 C C . ARG A 1 93 ? 10.072 -6.837 -6.456 1.00 82.00 93 ARG A C 1
ATOM 771 O O . ARG A 1 93 ? 9.189 -6.972 -5.606 1.00 82.00 93 ARG A O 1
ATOM 778 N N . LEU A 1 94 ? 11.145 -7.618 -6.526 1.00 77.19 94 LEU A N 1
ATOM 779 C CA . LEU A 1 94 ? 11.632 -8.407 -5.402 1.00 77.19 94 LEU A CA 1
ATOM 780 C C . LEU A 1 94 ? 12.405 -7.451 -4.492 1.00 77.19 94 LEU A C 1
ATOM 782 O O . LEU A 1 94 ? 13.259 -6.712 -4.978 1.00 77.19 94 LEU A O 1
ATOM 786 N N . LEU A 1 95 ? 12.059 -7.429 -3.208 1.00 69.88 95 LEU A N 1
ATOM 787 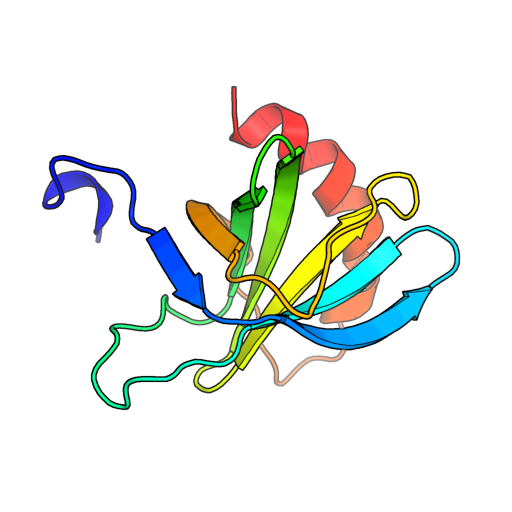C CA . LEU A 1 95 ? 12.841 -6.721 -2.203 1.00 69.88 95 LEU A CA 1
ATOM 788 C C . LEU A 1 95 ? 13.705 -7.757 -1.500 1.00 69.88 95 LEU A C 1
ATOM 790 O O . LEU A 1 95 ? 13.180 -8.745 -0.987 1.00 69.88 95 LEU A O 1
ATOM 794 N N . ASP A 1 96 ? 15.011 -7.526 -1.537 1.00 63.97 96 ASP A N 1
ATOM 795 C CA . ASP A 1 96 ? 15.983 -8.263 -0.746 1.00 63.97 96 ASP A CA 1
ATOM 796 C C . ASP A 1 96 ? 16.364 -7.352 0.421 1.00 63.97 96 ASP A C 1
ATOM 798 O O . ASP A 1 96 ? 17.098 -6.377 0.251 1.00 63.97 96 ASP A O 1
ATOM 802 N N . PHE A 1 97 ? 15.745 -7.584 1.580 1.00 61.00 97 PHE A N 1
ATOM 803 C CA . PHE A 1 97 ? 15.856 -6.694 2.742 1.00 61.00 97 PHE A CA 1
ATOM 804 C C . PHE A 1 97 ? 17.263 -6.691 3.367 1.00 61.00 97 PHE A C 1
ATOM 806 O O . PHE A 1 97 ? 17.542 -5.848 4.215 1.00 61.00 97 PHE A O 1
ATOM 813 N N . ASP A 1 98 ? 18.155 -7.568 2.899 1.00 56.66 98 ASP A N 1
ATOM 814 C CA . ASP A 1 98 ? 19.561 -7.635 3.305 1.00 56.66 98 ASP A CA 1
ATOM 815 C C . ASP A 1 98 ? 20.459 -6.601 2.588 1.00 56.66 98 ASP A C 1
ATOM 817 O O . ASP A 1 98 ? 21.600 -6.390 2.999 1.00 56.66 98 ASP A O 1
ATOM 821 N N . ASN A 1 99 ? 19.967 -5.909 1.547 1.00 52.34 99 ASN A N 1
ATOM 822 C CA . ASN A 1 99 ? 20.729 -4.898 0.804 1.00 52.34 99 ASN A CA 1
ATOM 823 C C . ASN A 1 99 ? 20.087 -3.499 0.868 1.00 52.34 99 ASN A C 1
ATOM 825 O O . ASN A 1 99 ? 18.929 -3.300 0.504 1.00 52.34 99 ASN A O 1
ATOM 829 N N . ASN A 1 100 ? 20.891 -2.485 1.215 1.00 50.16 100 ASN A N 1
ATOM 830 C CA . ASN A 1 100 ? 20.527 -1.054 1.295 1.00 50.16 100 ASN A CA 1
ATOM 831 C C . ASN A 1 100 ? 20.087 -0.400 -0.047 1.00 50.16 100 ASN A C 1
ATOM 833 O O . ASN A 1 100 ? 19.921 0.819 -0.123 1.00 50.16 100 ASN A O 1
ATOM 837 N N . GLU A 1 101 ? 19.888 -1.170 -1.123 1.00 48.56 101 GLU A N 1
ATOM 838 C CA . GLU A 1 101 ? 19.439 -0.668 -2.434 1.00 48.56 101 GLU A CA 1
ATOM 839 C C . GLU A 1 101 ? 17.961 -0.232 -2.466 1.00 48.56 101 GLU A C 1
ATOM 841 O O . GLU A 1 101 ? 17.529 0.433 -3.412 1.00 48.56 101 GLU A O 1
ATOM 846 N N . THR A 1 102 ? 17.173 -0.582 -1.449 1.00 54.41 102 THR A N 1
ATOM 847 C CA . THR A 1 102 ? 15.717 -0.360 -1.374 1.00 54.41 102 THR A CA 1
ATOM 848 C C . THR A 1 102 ? 15.296 1.108 -1.525 1.00 54.41 102 THR A C 1
ATOM 850 O O . THR A 1 102 ? 14.270 1.402 -2.151 1.00 54.41 102 THR A O 1
ATOM 853 N N . ASN A 1 103 ? 16.116 2.049 -1.047 1.00 53.59 103 ASN A N 1
ATOM 854 C CA . ASN A 1 103 ? 15.826 3.482 -1.132 1.00 53.59 103 ASN A CA 1
ATOM 855 C C . ASN A 1 103 ? 16.053 4.090 -2.525 1.00 53.59 103 ASN A C 1
ATOM 857 O O . ASN A 1 103 ? 15.340 5.025 -2.896 1.00 53.59 103 ASN A O 1
ATOM 861 N N . PHE A 1 104 ? 17.009 3.569 -3.301 1.00 51.31 104 PHE A N 1
ATOM 862 C CA . PHE A 1 104 ? 17.525 4.239 -4.502 1.00 51.31 104 PHE A CA 1
ATOM 863 C C . PHE A 1 104 ? 16.576 4.217 -5.706 1.00 51.31 104 PHE A C 1
ATOM 865 O O . PHE A 1 104 ? 16.765 4.995 -6.633 1.00 51.31 104 PHE A O 1
ATOM 872 N N . LYS A 1 105 ? 15.529 3.384 -5.690 1.00 64.62 105 LYS A N 1
ATOM 873 C CA . LYS A 1 105 ? 14.667 3.162 -6.868 1.00 64.62 105 LYS A CA 1
ATOM 874 C C . LYS A 1 105 ? 13.209 3.609 -6.682 1.00 64.62 105 LYS A C 1
ATOM 876 O O . LYS A 1 105 ? 12.364 3.324 -7.521 1.00 64.62 105 LYS A O 1
ATOM 881 N N . ARG A 1 106 ? 12.885 4.311 -5.583 1.00 68.88 106 ARG A N 1
ATOM 882 C CA . ARG A 1 106 ? 11.505 4.761 -5.277 1.00 68.88 106 ARG A CA 1
ATOM 883 C C . ARG A 1 106 ? 10.952 5.757 -6.296 1.00 68.88 106 ARG A C 1
ATOM 885 O O . ARG A 1 106 ? 9.804 5.635 -6.702 1.00 68.88 106 ARG A O 1
ATOM 892 N N . LYS A 1 107 ? 11.779 6.705 -6.749 1.00 68.56 107 LYS A N 1
ATOM 893 C CA . LYS A 1 107 ? 11.371 7.695 -7.755 1.00 68.56 107 LYS A CA 1
ATOM 894 C C . LYS A 1 107 ? 11.035 7.038 -9.099 1.00 68.56 107 LYS A C 1
ATOM 896 O O . LYS A 1 107 ? 9.991 7.328 -9.665 1.00 68.56 107 LYS A O 1
ATOM 901 N N . GLU A 1 108 ? 11.885 6.121 -9.555 1.00 71.56 108 GLU A N 1
ATOM 902 C CA . GLU A 1 108 ? 11.677 5.354 -10.794 1.00 71.56 108 GLU A CA 1
ATOM 903 C C . GLU A 1 108 ? 10.407 4.494 -10.723 1.00 71.56 108 GLU A C 1
ATOM 905 O O . GLU A 1 108 ? 9.653 4.388 -11.685 1.00 71.56 108 GLU A O 1
ATOM 910 N N . ASP A 1 109 ? 10.120 3.912 -9.558 1.00 73.81 109 ASP A N 1
ATOM 911 C CA . ASP A 1 109 ? 8.957 3.039 -9.388 1.00 73.81 109 ASP A CA 1
ATOM 912 C C . ASP A 1 109 ? 7.617 3.755 -9.456 1.00 73.81 109 ASP A C 1
ATOM 914 O O . ASP A 1 109 ? 6.624 3.156 -9.870 1.00 73.81 109 ASP A O 1
ATOM 918 N N . ARG A 1 110 ? 7.585 5.040 -9.103 1.00 72.50 110 ARG A N 1
ATOM 919 C CA . ARG A 1 110 ? 6.398 5.869 -9.320 1.00 72.50 110 ARG A CA 1
ATOM 920 C C . ARG A 1 110 ? 6.112 6.090 -10.798 1.00 72.50 110 ARG A C 1
ATOM 922 O O . ARG A 1 110 ? 4.950 6.081 -11.188 1.00 72.50 110 ARG A O 1
ATOM 929 N N . GLU A 1 111 ? 7.147 6.288 -11.609 1.00 73.44 111 GLU A N 1
ATOM 930 C CA . GLU A 1 111 ? 6.979 6.460 -13.056 1.00 73.44 111 GLU A CA 1
ATOM 931 C C . GLU A 1 111 ? 6.436 5.165 -13.684 1.00 73.44 111 GLU A C 1
ATOM 933 O O . GLU A 1 111 ? 5.500 5.207 -14.479 1.00 73.44 111 GLU A O 1
ATOM 938 N N . LEU A 1 112 ? 6.920 4.006 -13.224 1.00 71.50 112 LEU A N 1
ATOM 939 C CA . LEU A 1 112 ? 6.468 2.686 -13.683 1.00 71.50 112 LEU A CA 1
ATOM 940 C C . LEU A 1 112 ? 5.047 2.321 -13.225 1.00 71.50 112 LEU A C 1
ATOM 942 O O . LEU A 1 112 ? 4.364 1.531 -13.874 1.00 71.50 112 LEU A O 1
ATOM 946 N N . LEU A 1 113 ? 4.579 2.864 -12.102 1.00 72.88 113 LEU A N 1
ATOM 947 C CA . LEU A 1 113 ? 3.287 2.522 -11.500 1.00 72.88 113 LEU A CA 1
ATOM 948 C C . LEU A 1 113 ? 2.096 2.771 -12.430 1.00 72.88 113 LEU A C 1
ATOM 950 O O . LEU A 1 113 ? 1.173 1.953 -12.482 1.00 72.88 113 LEU A O 1
ATOM 954 N N . HIS A 1 114 ? 2.134 3.870 -13.184 1.00 65.69 114 HIS A N 1
ATOM 955 C CA . HIS A 1 114 ? 1.082 4.217 -14.138 1.00 65.69 114 HIS A CA 1
ATOM 956 C C . HIS A 1 114 ? 0.990 3.218 -15.299 1.00 65.69 114 HIS A C 1
ATOM 958 O O . HIS A 1 114 ? -0.112 2.934 -15.758 1.00 65.69 114 HIS A O 1
ATOM 964 N N . GLU A 1 115 ? 2.114 2.630 -15.715 1.00 63.97 115 GLU A N 1
ATOM 965 C CA . GLU A 1 115 ? 2.170 1.606 -16.769 1.00 63.97 115 GLU A CA 1
ATOM 966 C C . GLU A 1 115 ? 1.726 0.214 -16.286 1.00 63.97 115 GLU A C 1
ATOM 968 O O . GLU A 1 115 ? 1.535 -0.700 -17.084 1.00 63.97 115 GLU A O 1
ATOM 973 N N . LEU A 1 116 ? 1.617 0.007 -14.969 1.00 62.38 116 LEU A N 1
ATOM 974 C CA . LEU A 1 116 ? 1.359 -1.309 -14.377 1.00 62.38 116 LEU A CA 1
ATOM 975 C C . LEU A 1 116 ? -0.098 -1.531 -13.965 1.00 62.38 116 LEU A C 1
ATOM 977 O O . LEU A 1 116 ? -0.483 -2.681 -13.732 1.00 62.38 116 LEU A O 1
ATOM 981 N N . ILE A 1 117 ? -0.879 -0.459 -13.824 1.00 57.81 117 ILE A N 1
ATOM 982 C CA . ILE A 1 117 ? -2.279 -0.504 -13.372 1.00 57.81 117 ILE A CA 1
ATOM 983 C C . ILE A 1 117 ? -3.271 -0.281 -14.533 1.00 57.81 117 ILE A C 1
ATOM 985 O O . ILE A 1 117 ? -4.463 -0.538 -14.354 1.00 57.81 117 ILE A O 1
ATOM 989 N N . PHE A 1 118 ? -2.783 0.075 -15.728 1.00 54.03 118 PHE A N 1
ATOM 990 C CA . PHE A 1 118 ? -3.570 0.220 -16.959 1.00 54.03 118 PHE A CA 1
ATOM 991 C C . PHE A 1 118 ? -3.043 -0.658 -18.094 1.00 54.03 118 PHE A C 1
ATOM 993 O O . PHE A 1 118 ? -1.809 -0.702 -18.285 1.00 54.03 118 PHE A O 1
#

Secondary structure (DSSP, 8-state):
--GGGTSSS--EEEEEEEEEEE-SSEEEEEEP---TTS-PPPSEEEEEEEEETTEEEEEEEEEETTEEEEEEETTS---TTSEEEEEEEEEEE---TTSGGGGTTHHHHHHHHHHHH-

Sequence (118 aa):
MRANAYLNHQYFIMGKLDNIIKTDNETVYQIELEEKEKLIPPNGRYATKIMQDNITNICFAEVNNSEILIFIDNMIEIDTQNNAILYFYKKFRLLDFDNNETNFKRKEDRELLHELIF

Radius of gyration: 13.63 Å; chains: 1; bounding box: 35×35×30 Å

pLDDT: mean 78.13, std 14.42, range [44.75, 93.25]